Protein AF-A0A0G4KPL8-F1 (afdb_monomer_lite)

Foldseek 3Di:
DDPCVVPVVVLLVQCPDPDVVSVLVSLVVLLVVLCVQQVHDLDDDPDPRQLVQLVSSLVSSCVVVPDVSSLQSLLSLVVQCVDPDPSSVVSSVSSNSNNPNDPVSVVVSVVVNVVVVD

Sequence (118 aa):
MRAVDLLLPELERGLADDSYRIRLSSVELVGDLLFNLTGITGNAEPGEEEEEMAREAGASLREVLGEEKRNKILSALYVCRCDTANAVRSAAIGVWKALVSSPRTLKELVPTLTQLII

Structure (mmCIF, N/CA/C/O backbone):
data_AF-A0A0G4KPL8-F1
#
_entry.id   AF-A0A0G4KPL8-F1
#
loop_
_atom_site.group_PDB
_atom_site.id
_atom_site.type_symbol
_atom_site.label_atom_id
_atom_site.label_alt_id
_atom_site.label_comp_id
_atom_site.label_asym_id
_atom_site.label_entity_id
_atom_site.label_seq_id
_atom_site.pdbx_PDB_ins_code
_atom_site.Cartn_x
_atom_site.Cartn_y
_atom_site.Cartn_z
_atom_site.occupancy
_atom_site.B_iso_or_equiv
_atom_site.auth_seq_id
_atom_site.auth_comp_id
_atom_site.auth_asym_id
_atom_site.auth_atom_id
_atom_site.pdbx_PDB_model_num
ATOM 1 N N . MET A 1 1 ? -17.448 -15.020 2.533 1.00 54.34 1 MET A N 1
ATOM 2 C CA . MET A 1 1 ? -16.286 -14.768 1.655 1.00 54.34 1 MET A CA 1
ATOM 3 C C . MET A 1 1 ? -16.544 -13.448 0.957 1.00 54.34 1 MET A C 1
ATOM 5 O O . MET A 1 1 ? -17.589 -13.329 0.330 1.00 54.34 1 MET A O 1
ATOM 9 N N . ARG A 1 2 ? -15.702 -12.432 1.162 1.00 76.50 2 ARG A N 1
ATOM 10 C CA . ARG A 1 2 ? -15.911 -11.105 0.563 1.00 76.50 2 ARG A CA 1
ATOM 11 C C . ARG A 1 2 ? -15.154 -11.030 -0.760 1.00 76.50 2 ARG A C 1
ATOM 13 O O . ARG A 1 2 ? -14.098 -11.639 -0.874 1.00 76.50 2 ARG A O 1
ATOM 20 N N . ALA A 1 3 ? -15.649 -10.269 -1.737 1.00 77.00 3 ALA A N 1
ATOM 21 C CA . ALA A 1 3 ? -14.972 -10.107 -3.032 1.00 77.00 3 ALA A CA 1
ATOM 22 C C . ALA A 1 3 ? -13.512 -9.632 -2.877 1.00 77.00 3 ALA A C 1
ATOM 24 O O . ALA A 1 3 ? -12.623 -10.108 -3.578 1.00 77.00 3 ALA A O 1
ATOM 25 N N . VAL A 1 4 ? -13.250 -8.783 -1.878 1.00 83.94 4 VAL A N 1
ATOM 26 C CA . VAL A 1 4 ? -11.899 -8.332 -1.509 1.00 83.94 4 VAL A CA 1
ATOM 27 C C . VAL A 1 4 ? -10.944 -9.482 -1.175 1.00 83.94 4 VAL A C 1
ATOM 29 O O . VAL A 1 4 ? -9.768 -9.405 -1.506 1.00 83.94 4 VAL A O 1
ATOM 32 N N . ASP A 1 5 ? -11.434 -10.575 -0.581 1.00 85.06 5 ASP A N 1
ATOM 33 C CA . ASP A 1 5 ? -10.595 -11.716 -0.199 1.00 85.06 5 ASP A CA 1
ATOM 34 C C . ASP A 1 5 ? -10.076 -12.489 -1.423 1.00 85.06 5 ASP A C 1
ATOM 36 O O . ASP A 1 5 ? -9.083 -13.203 -1.311 1.00 85.06 5 ASP A O 1
ATOM 40 N N . LEU A 1 6 ? -10.738 -12.343 -2.576 1.00 86.69 6 LEU A N 1
ATOM 41 C CA . LEU A 1 6 ? -10.343 -12.953 -3.846 1.00 86.69 6 LEU A CA 1
ATOM 42 C C . LEU A 1 6 ? -9.526 -11.993 -4.716 1.00 86.69 6 LEU A C 1
ATOM 44 O O . LEU A 1 6 ? -8.597 -12.425 -5.388 1.00 86.69 6 LEU A O 1
ATOM 48 N N . LEU A 1 7 ? -9.862 -10.700 -4.702 1.00 87.62 7 LEU A N 1
ATOM 49 C CA . LEU A 1 7 ? -9.211 -9.695 -5.548 1.00 87.62 7 LEU A CA 1
ATOM 50 C C . LEU A 1 7 ? -7.853 -9.252 -5.002 1.00 87.62 7 LEU A C 1
ATOM 52 O O . LEU A 1 7 ? -6.902 -9.107 -5.768 1.00 87.62 7 LEU A O 1
ATOM 56 N N . LEU A 1 8 ? -7.752 -9.045 -3.686 1.00 88.69 8 LEU A N 1
ATOM 57 C CA . LEU A 1 8 ? -6.552 -8.476 -3.077 1.00 88.69 8 LEU A CA 1
ATOM 58 C C . LEU A 1 8 ? -5.290 -9.323 -3.334 1.00 88.69 8 LEU A C 1
ATOM 60 O O . LEU A 1 8 ? -4.281 -8.733 -3.703 1.00 88.69 8 LEU A O 1
ATOM 64 N N . PRO A 1 9 ? -5.318 -10.671 -3.250 1.00 91.56 9 PRO A N 1
ATOM 65 C CA . PRO A 1 9 ? -4.140 -11.485 -3.556 1.00 91.56 9 PRO A CA 1
ATOM 66 C C . PRO A 1 9 ? -3.633 -11.346 -4.997 1.00 91.56 9 PRO A C 1
ATOM 68 O O . PRO A 1 9 ? -2.425 -11.366 -5.222 1.00 91.56 9 PRO A O 1
ATOM 71 N N . GLU A 1 10 ? -4.529 -11.212 -5.976 1.00 91.12 10 GLU A N 1
ATOM 72 C CA . GLU A 1 10 ? -4.130 -11.059 -7.381 1.00 91.12 10 GLU A CA 1
ATOM 73 C C . GLU A 1 10 ? -3.556 -9.666 -7.647 1.00 91.12 10 GLU A C 1
ATOM 75 O O . GLU A 1 10 ? -2.536 -9.528 -8.320 1.00 91.12 10 GLU A O 1
ATOM 80 N N . LEU A 1 11 ? -4.154 -8.635 -7.048 1.00 91.81 11 LEU A N 1
ATOM 81 C CA . LEU A 1 11 ? -3.632 -7.275 -7.124 1.00 91.81 11 LEU A CA 1
ATOM 82 C C . LEU A 1 11 ? -2.262 -7.146 -6.441 1.00 91.81 11 LEU A C 1
ATOM 84 O O . LEU A 1 11 ? -1.362 -6.519 -6.991 1.00 91.81 11 LEU A O 1
ATOM 88 N N . 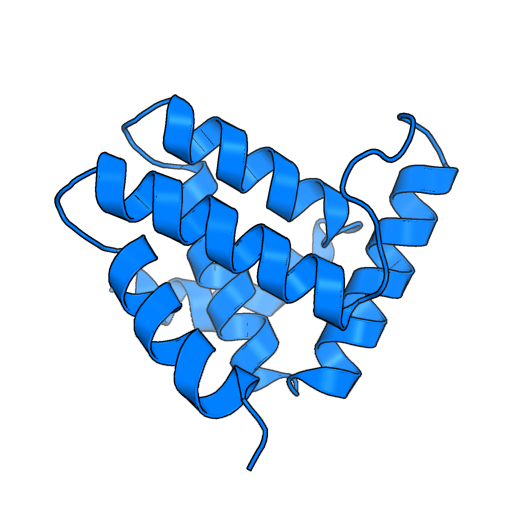GLU A 1 12 ? -2.069 -7.791 -5.286 1.00 92.75 12 GLU A N 1
ATOM 89 C CA . GLU A 1 12 ? -0.777 -7.850 -4.589 1.00 92.75 12 GLU A CA 1
ATOM 90 C C . GLU A 1 12 ? 0.326 -8.466 -5.457 1.00 92.75 12 GLU A C 1
ATOM 92 O O . GLU A 1 12 ? 1.454 -7.977 -5.442 1.00 92.75 12 GLU A O 1
ATOM 97 N N . ARG A 1 13 ? 0.018 -9.510 -6.239 1.00 93.69 13 ARG A N 1
ATOM 98 C CA . ARG A 1 13 ? 0.982 -10.095 -7.187 1.00 93.69 13 ARG A CA 1
ATOM 99 C C . ARG A 1 13 ? 1.382 -9.092 -8.262 1.00 93.69 13 ARG A C 1
ATOM 101 O O . ARG A 1 13 ? 2.565 -8.958 -8.558 1.00 93.69 13 ARG A O 1
ATOM 108 N N . GLY A 1 14 ? 0.410 -8.361 -8.802 1.00 96.12 14 GLY A 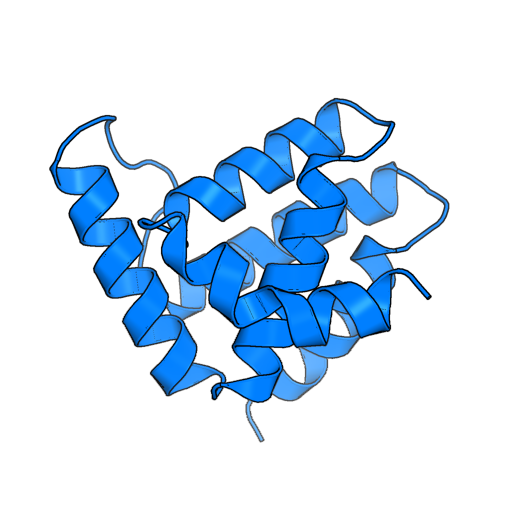N 1
ATOM 109 C CA . GLY A 1 14 ? 0.653 -7.350 -9.827 1.00 96.12 14 GLY A CA 1
ATOM 110 C C . GLY A 1 14 ? 1.524 -6.180 -9.351 1.00 96.12 14 GLY A C 1
ATOM 111 O O . GLY A 1 14 ? 2.264 -5.611 -10.152 1.00 96.12 14 GLY A O 1
ATOM 112 N N . LEU A 1 15 ? 1.523 -5.855 -8.049 1.00 96.69 15 LEU A N 1
ATOM 113 C CA . LEU A 1 15 ? 2.410 -4.831 -7.468 1.00 96.69 15 LEU A CA 1
ATOM 114 C C . LEU A 1 15 ? 3.903 -5.182 -7.579 1.00 96.69 15 LEU A C 1
ATOM 116 O O . LEU A 1 15 ? 4.733 -4.276 -7.569 1.00 96.69 15 LEU A O 1
ATOM 120 N N . ALA A 1 16 ? 4.243 -6.468 -7.687 1.00 94.25 16 ALA A N 1
ATOM 121 C CA . ALA A 1 16 ? 5.617 -6.963 -7.779 1.00 94.25 16 ALA A CA 1
ATOM 122 C C . ALA A 1 16 ? 6.002 -7.434 -9.195 1.00 94.25 16 ALA A C 1
ATOM 124 O O . ALA A 1 16 ? 7.045 -8.057 -9.369 1.00 94.25 16 ALA A O 1
ATOM 125 N N . ASP A 1 17 ? 5.172 -7.157 -10.203 1.00 97.25 17 ASP A N 1
ATOM 126 C CA . ASP A 1 17 ? 5.401 -7.605 -11.579 1.00 97.25 17 ASP A CA 1
ATOM 127 C C . ASP A 1 17 ? 6.627 -6.927 -12.222 1.00 97.25 17 ASP A C 1
ATOM 129 O O . ASP A 1 17 ? 6.903 -5.748 -11.983 1.00 97.25 17 ASP A O 1
ATOM 133 N N . ASP A 1 18 ? 7.348 -7.630 -13.097 1.00 96.38 18 ASP A N 1
ATOM 134 C CA . ASP A 1 18 ? 8.507 -7.081 -13.816 1.00 96.38 18 ASP A CA 1
ATOM 135 C C . ASP A 1 18 ? 8.128 -5.872 -14.694 1.00 96.38 18 ASP A C 1
ATOM 137 O O . ASP A 1 18 ? 8.881 -4.895 -14.825 1.00 96.38 18 ASP A O 1
ATOM 141 N N . SER A 1 19 ? 6.927 -5.895 -15.274 1.00 97.81 19 SER A N 1
ATOM 142 C CA . SER A 1 19 ? 6.389 -4.818 -16.094 1.00 97.81 19 SER A CA 1
ATOM 143 C C . SER A 1 19 ? 5.892 -3.667 -15.228 1.00 97.81 19 SER A C 1
ATOM 145 O O . SER A 1 19 ? 4.861 -3.751 -14.560 1.00 97.81 19 SER A O 1
ATOM 147 N N . TYR A 1 20 ? 6.546 -2.508 -15.344 1.00 98.12 20 TYR A N 1
ATOM 148 C CA . TYR A 1 20 ? 6.110 -1.301 -14.631 1.00 98.12 20 TYR A CA 1
ATOM 149 C C . TYR A 1 20 ? 4.670 -0.883 -14.969 1.00 98.12 20 TYR A C 1
ATOM 151 O O . TYR A 1 20 ? 4.028 -0.207 -14.172 1.00 98.12 20 TYR A O 1
ATOM 159 N N . ARG A 1 21 ? 4.156 -1.261 -16.150 1.00 98.31 21 ARG A N 1
ATOM 160 C CA . ARG A 1 21 ? 2.767 -0.977 -16.540 1.00 98.31 21 ARG A CA 1
ATOM 161 C C . ARG A 1 21 ? 1.784 -1.809 -15.725 1.00 98.31 21 ARG A C 1
ATOM 163 O O . ARG A 1 21 ? 0.769 -1.274 -15.301 1.00 98.31 21 ARG A O 1
ATOM 170 N N . ILE A 1 22 ? 2.110 -3.079 -15.475 1.00 98.12 22 ILE A N 1
ATOM 171 C CA . ILE A 1 22 ? 1.296 -3.952 -14.623 1.00 98.12 22 ILE A CA 1
ATOM 172 C C . ILE A 1 22 ? 1.363 -3.457 -13.182 1.00 98.12 2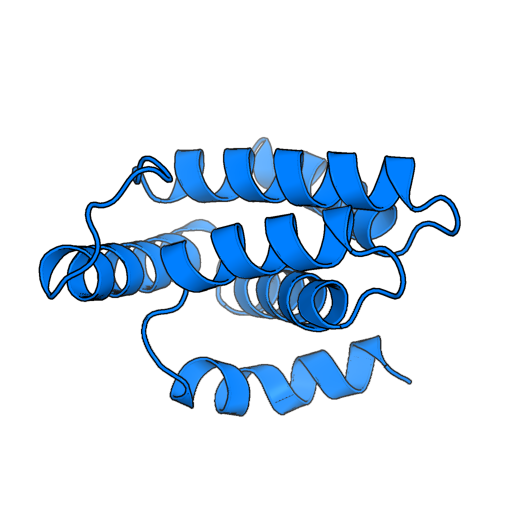2 ILE A C 1
ATOM 174 O O . ILE A 1 22 ? 0.317 -3.313 -12.554 1.00 98.12 22 ILE A O 1
ATOM 178 N N . ARG A 1 23 ? 2.553 -3.085 -12.690 1.00 98.38 23 ARG A N 1
ATOM 179 C CA . ARG A 1 23 ? 2.688 -2.474 -11.359 1.00 98.38 23 ARG A CA 1
ATOM 180 C C . ARG A 1 23 ? 1.876 -1.192 -11.221 1.00 98.38 23 ARG A C 1
ATOM 182 O O . ARG A 1 23 ? 1.171 -1.042 -10.232 1.00 98.38 23 ARG A O 1
ATOM 189 N N . LEU A 1 24 ? 1.926 -0.296 -12.211 1.00 98.56 24 LEU A N 1
ATOM 190 C CA . LEU A 1 24 ? 1.152 0.949 -12.209 1.00 98.56 24 LEU A CA 1
ATOM 191 C C . LEU A 1 24 ? -0.349 0.669 -12.118 1.00 98.56 24 LEU A C 1
ATOM 193 O O . LEU A 1 24 ? -0.988 1.131 -11.179 1.00 98.56 24 LEU A O 1
ATOM 197 N N . SER A 1 25 ? -0.883 -0.141 -13.036 1.00 98.06 25 SER A N 1
ATOM 198 C CA . SER A 1 25 ? -2.304 -0.496 -13.019 1.00 98.06 25 SER A CA 1
ATOM 199 C C . SER A 1 25 ? -2.697 -1.228 -11.737 1.00 98.06 25 SER A C 1
ATOM 201 O O . SER A 1 25 ? -3.795 -1.033 -11.232 1.00 98.06 25 SER A O 1
ATOM 203 N N . SER A 1 26 ? -1.800 -2.032 -11.165 1.00 97.88 26 SER A N 1
ATOM 204 C CA . SER A 1 26 ? -2.046 -2.701 -9.885 1.00 97.88 26 SER A CA 1
ATOM 205 C C . SER A 1 26 ? -2.097 -1.709 -8.728 1.00 97.88 26 SER A C 1
ATOM 207 O O . SER A 1 26 ? -2.991 -1.811 -7.900 1.00 97.88 26 SER A O 1
ATOM 209 N N . VAL A 1 27 ? -1.200 -0.719 -8.675 1.00 98.12 27 VAL A N 1
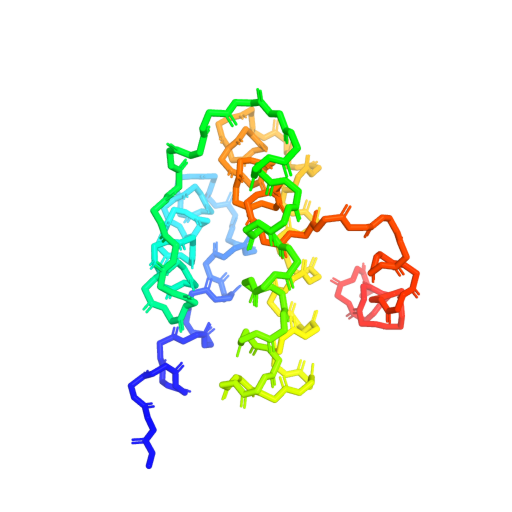ATOM 210 C CA . VAL A 1 27 ? -1.241 0.350 -7.662 1.00 98.12 27 VAL A CA 1
ATOM 211 C C . VAL A 1 27 ? -2.541 1.145 -7.763 1.00 98.12 27 VAL A C 1
ATOM 213 O O . VAL A 1 27 ? -3.162 1.405 -6.736 1.00 98.12 27 VAL A O 1
ATOM 216 N N . GLU A 1 28 ? -2.963 1.501 -8.976 1.00 96.75 28 GLU A N 1
ATOM 217 C CA . GLU A 1 28 ? -4.211 2.234 -9.223 1.00 96.75 28 GLU A CA 1
ATOM 218 C C . GLU A 1 28 ? -5.430 1.417 -8.776 1.00 96.75 28 GLU A C 1
ATOM 220 O O . GLU A 1 28 ? -6.216 1.886 -7.957 1.00 96.75 28 GLU A O 1
ATOM 225 N N . LEU A 1 29 ? -5.533 0.156 -9.207 1.00 96.06 29 LEU A N 1
ATOM 226 C CA . LEU A 1 29 ? -6.641 -0.732 -8.840 1.00 96.06 29 LEU A CA 1
ATOM 227 C C . LEU A 1 29 ? -6.671 -1.062 -7.342 1.00 96.06 29 LEU A C 1
ATOM 229 O O . LEU A 1 29 ? -7.748 -1.167 -6.753 1.00 96.06 29 LEU A O 1
ATOM 233 N N . VAL A 1 30 ? -5.505 -1.227 -6.709 1.00 96.19 30 VAL A N 1
ATOM 234 C CA . VAL A 1 30 ? -5.405 -1.356 -5.250 1.00 96.19 30 VAL A CA 1
ATOM 235 C C . VAL A 1 30 ? -5.894 -0.077 -4.587 1.00 96.19 30 VAL A C 1
ATOM 237 O O . VA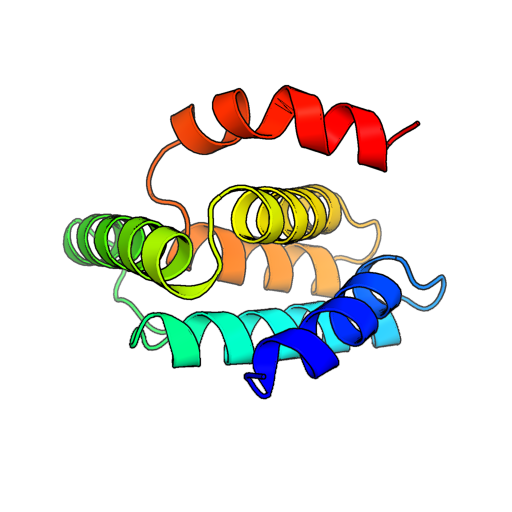L A 1 30 ? -6.699 -0.162 -3.668 1.00 96.19 30 VAL A O 1
ATOM 240 N N . GLY A 1 31 ? -5.449 1.092 -5.049 1.00 95.00 31 GLY A N 1
ATOM 241 C CA . GLY A 1 31 ? -5.906 2.385 -4.546 1.00 95.00 31 GLY A CA 1
ATOM 242 C C . GLY A 1 31 ? -7.426 2.503 -4.594 1.00 95.00 31 GLY A C 1
ATOM 243 O O . GLY A 1 31 ? -8.051 2.685 -3.552 1.00 95.00 31 GLY A O 1
ATOM 244 N N . ASP A 1 32 ? -8.017 2.281 -5.767 1.00 93.88 32 ASP A N 1
ATOM 245 C CA . ASP A 1 32 ? -9.465 2.320 -5.976 1.00 93.88 32 ASP A CA 1
ATOM 246 C C . ASP A 1 32 ? -10.203 1.347 -5.054 1.00 93.88 32 ASP A C 1
ATOM 248 O O . ASP A 1 32 ? -11.208 1.700 -4.435 1.00 93.88 32 ASP A O 1
ATOM 252 N N . LEU A 1 33 ? -9.709 0.114 -4.920 1.00 93.44 33 LEU A N 1
ATOM 253 C CA . LEU A 1 33 ? -10.300 -0.870 -4.020 1.00 93.44 33 LEU A CA 1
ATOM 254 C C . LEU A 1 33 ? -10.259 -0.389 -2.566 1.00 93.44 33 LEU A C 1
ATOM 256 O O . LEU A 1 33 ? -11.273 -0.453 -1.877 1.00 93.44 33 LEU A O 1
ATOM 260 N N . LEU A 1 34 ? -9.109 0.092 -2.091 1.00 93.75 34 LEU A N 1
ATOM 261 C CA . LEU A 1 34 ? -8.948 0.536 -0.707 1.00 93.75 34 LEU A CA 1
ATOM 262 C C . LEU A 1 34 ? -9.798 1.778 -0.419 1.00 93.75 34 LEU A C 1
ATOM 264 O O . LEU A 1 34 ? -10.450 1.815 0.619 1.00 93.75 34 LEU A O 1
ATOM 268 N N . PHE A 1 35 ? -9.866 2.733 -1.347 1.00 92.81 35 PHE A N 1
ATOM 269 C CA . PHE A 1 35 ? -10.726 3.916 -1.247 1.00 92.81 35 PHE A CA 1
ATOM 270 C C . PHE A 1 35 ? -12.207 3.547 -1.166 1.00 92.81 35 PHE A C 1
ATOM 272 O O . PHE A 1 35 ? -12.926 4.042 -0.299 1.00 92.81 35 PHE A O 1
ATOM 279 N N . ASN A 1 36 ? -12.654 2.602 -1.996 1.00 91.38 36 ASN A N 1
ATOM 280 C CA . ASN A 1 36 ? -14.023 2.092 -1.938 1.00 91.38 36 ASN A CA 1
ATOM 281 C C . ASN A 1 36 ? -14.336 1.391 -0.606 1.00 91.38 36 ASN A C 1
ATOM 283 O O . ASN A 1 36 ? -15.466 1.462 -0.130 1.00 91.38 36 ASN A O 1
ATOM 287 N N . LEU A 1 37 ? -13.359 0.711 0.005 1.00 91.06 37 LEU A N 1
ATOM 288 C CA . LEU A 1 37 ? -13.546 0.056 1.303 1.00 91.06 37 LEU A CA 1
ATOM 289 C C . LEU A 1 37 ? -13.559 1.043 2.471 1.00 91.06 37 LEU A C 1
ATOM 291 O O . LEU A 1 37 ? -14.237 0.782 3.462 1.00 91.06 37 LEU A O 1
ATOM 295 N N . THR A 1 38 ? -12.806 2.139 2.380 1.00 90.19 38 THR A N 1
ATOM 296 C CA . THR A 1 38 ? -12.722 3.142 3.448 1.00 90.19 38 THR A CA 1
ATOM 297 C C . THR A 1 38 ? -13.753 4.256 3.317 1.00 90.19 38 THR A C 1
ATOM 299 O O . THR A 1 38 ? -13.993 4.956 4.296 1.00 90.19 38 THR A O 1
ATOM 302 N N . GLY A 1 39 ? -14.383 4.405 2.149 1.00 86.00 39 GLY A N 1
ATOM 303 C CA . GLY A 1 39 ? -15.381 5.440 1.882 1.00 86.00 39 GLY A CA 1
ATOM 304 C C . GLY A 1 39 ? -14.785 6.819 1.589 1.00 86.00 39 GLY A C 1
ATOM 305 O O . GLY A 1 39 ? -15.529 7.796 1.563 1.00 86.00 39 GLY A O 1
ATOM 306 N N . ILE A 1 40 ? -13.470 6.909 1.359 1.00 83.94 40 ILE A N 1
ATOM 307 C CA . ILE A 1 40 ? -12.814 8.167 0.986 1.00 83.94 40 ILE A CA 1
ATOM 308 C C . ILE A 1 40 ? -12.751 8.310 -0.532 1.00 83.94 40 ILE A C 1
ATOM 310 O O . ILE A 1 40 ? -12.533 7.343 -1.260 1.00 83.94 40 ILE A O 1
ATOM 314 N N . THR A 1 41 ? -12.869 9.539 -1.019 1.00 69.94 41 THR A N 1
ATOM 315 C CA . THR A 1 41 ? -12.506 9.885 -2.395 1.00 69.94 41 THR A CA 1
ATOM 316 C C . THR A 1 41 ? -11.076 10.409 -2.394 1.00 69.94 41 THR A C 1
ATOM 318 O O . THR A 1 41 ? -10.781 11.322 -1.629 1.00 69.94 41 THR A O 1
ATOM 321 N N . GLY A 1 42 ? -10.192 9.888 -3.250 1.00 64.88 42 GLY A N 1
ATOM 322 C CA . GLY A 1 42 ? -8.764 10.262 -3.309 1.00 64.88 42 GLY A CA 1
ATOM 323 C C . GLY A 1 42 ? -8.439 11.721 -3.692 1.00 64.88 42 GLY A C 1
ATOM 324 O O . GLY A 1 42 ? -7.297 12.004 -4.034 1.00 64.88 42 GLY A O 1
ATOM 325 N N . ASN A 1 43 ? -9.418 12.631 -3.639 1.00 65.38 43 ASN A N 1
ATOM 326 C CA . ASN A 1 43 ? -9.324 14.061 -3.947 1.00 65.38 43 ASN A CA 1
ATOM 327 C C . ASN A 1 43 ? -9.586 14.924 -2.696 1.00 65.38 43 ASN A C 1
ATOM 329 O O . ASN A 1 43 ? -10.415 15.831 -2.726 1.00 65.38 43 ASN A O 1
ATOM 333 N N . ALA A 1 44 ? -8.925 14.618 -1.581 1.00 64.44 44 ALA A N 1
ATOM 334 C CA . ALA A 1 44 ? -8.934 15.502 -0.419 1.00 64.44 44 ALA A CA 1
ATOM 335 C C . ALA A 1 44 ? -8.176 16.806 -0.731 1.00 64.44 44 ALA A C 1
ATOM 337 O O . ALA A 1 44 ? -7.099 16.765 -1.331 1.00 64.44 44 ALA A O 1
ATOM 338 N N . GLU A 1 45 ? -8.723 17.954 -0.325 1.00 68.50 45 GLU A N 1
ATOM 339 C CA . GLU A 1 45 ? -7.988 19.224 -0.347 1.00 68.50 45 GLU A CA 1
ATOM 340 C C . GLU A 1 45 ? -6.835 19.161 0.678 1.00 68.50 45 GLU A C 1
ATOM 342 O O . GLU A 1 45 ? -7.048 18.675 1.793 1.00 68.50 45 GLU A O 1
ATOM 347 N N . PRO A 1 46 ? -5.619 19.635 0.344 1.00 68.88 46 PRO A N 1
ATOM 348 C CA . PRO A 1 46 ? -4.482 19.560 1.257 1.00 68.88 46 PRO A CA 1
ATOM 349 C C . PRO A 1 46 ? -4.725 20.378 2.531 1.00 68.88 46 PRO A C 1
ATOM 351 O O . PRO A 1 46 ? -4.929 21.591 2.462 1.00 68.88 46 PRO A O 1
ATOM 354 N N . GLY A 1 47 ? -4.643 19.745 3.702 1.00 74.50 47 GLY A N 1
ATOM 355 C CA . GLY A 1 47 ? -4.871 20.429 4.977 1.00 74.50 47 GLY A CA 1
ATOM 356 C C . GLY A 1 47 ? -5.205 19.490 6.134 1.00 74.50 47 GLY A C 1
ATOM 357 O O . GLY A 1 47 ? -5.008 18.282 6.047 1.00 74.50 47 GLY A O 1
ATOM 358 N N . GLU A 1 48 ? -5.720 20.055 7.227 1.00 73.44 48 GLU A N 1
ATOM 359 C CA . GLU A 1 48 ? -6.109 19.299 8.432 1.00 73.44 48 GLU A CA 1
ATOM 360 C C . GLU A 1 48 ? -7.209 18.260 8.136 1.00 73.44 48 GLU A C 1
ATOM 362 O O . GLU A 1 48 ? -7.191 17.162 8.692 1.00 73.44 48 GLU A O 1
ATOM 367 N N . GLU A 1 49 ? -8.100 18.557 7.184 1.00 79.94 49 GLU A N 1
ATOM 368 C CA . GLU A 1 49 ? -9.150 17.641 6.718 1.00 79.94 49 GLU A CA 1
ATOM 369 C C . GLU A 1 49 ? -8.574 16.383 6.036 1.00 79.94 49 GLU A C 1
ATOM 371 O O . GLU A 1 49 ? -9.105 15.286 6.211 1.00 79.94 49 GLU A O 1
ATOM 376 N N . GLU A 1 50 ? -7.457 16.500 5.302 1.00 82.81 50 GLU A N 1
ATOM 377 C CA . GLU A 1 50 ? -6.771 15.356 4.675 1.00 82.81 50 GLU A CA 1
ATOM 378 C C . GLU A 1 50 ? -6.210 14.397 5.733 1.00 82.81 50 GLU A C 1
ATOM 380 O O . GLU A 1 50 ? -6.340 13.177 5.608 1.00 82.81 50 GLU A O 1
ATOM 385 N N . GLU A 1 51 ? -5.611 14.934 6.800 1.00 83.25 51 GLU A N 1
ATOM 386 C CA . GLU A 1 51 ? -5.028 14.121 7.870 1.00 83.25 51 GLU A CA 1
ATOM 387 C C . GLU A 1 51 ? -6.107 13.385 8.681 1.00 83.25 51 GLU A C 1
ATOM 389 O O . GLU A 1 51 ? -5.929 12.208 9.023 1.00 83.25 51 GLU A O 1
ATOM 394 N N . GLU A 1 52 ? -7.238 14.046 8.953 1.00 86.25 52 GLU A N 1
ATOM 395 C CA . GLU A 1 52 ? -8.392 13.435 9.617 1.00 86.25 52 GLU A CA 1
ATOM 396 C C . GLU A 1 52 ? -9.001 12.319 8.758 1.00 86.25 52 GLU A C 1
ATOM 398 O O . GLU A 1 52 ? -9.112 11.183 9.231 1.00 86.25 52 GLU A O 1
ATOM 403 N N . MET A 1 53 ? -9.258 12.577 7.470 1.00 87.19 53 MET A N 1
ATOM 404 C CA . MET A 1 53 ? -9.751 11.557 6.536 1.00 87.19 53 MET A CA 1
ATOM 405 C C . MET A 1 53 ? -8.801 10.361 6.423 1.00 87.19 53 MET A C 1
ATOM 407 O O . MET A 1 53 ? -9.241 9.212 6.476 1.00 87.19 53 MET A O 1
ATOM 411 N N . ALA A 1 54 ? -7.490 10.593 6.321 1.00 88.44 54 ALA A N 1
ATOM 412 C CA . ALA A 1 54 ? -6.508 9.512 6.252 1.00 88.44 54 ALA A CA 1
ATOM 413 C C . ALA A 1 54 ? -6.452 8.694 7.553 1.00 88.44 54 ALA A C 1
ATOM 415 O O . ALA A 1 54 ? -6.236 7.477 7.531 1.00 88.44 54 ALA A O 1
ATOM 416 N N . ARG A 1 55 ? -6.674 9.330 8.710 1.00 91.12 55 ARG A N 1
ATOM 417 C CA . ARG A 1 55 ? -6.764 8.637 10.001 1.00 91.12 55 ARG A CA 1
ATOM 418 C C . ARG A 1 55 ? -8.008 7.753 10.079 1.00 91.12 55 ARG A C 1
ATOM 420 O O . ARG A 1 55 ? -7.890 6.597 10.497 1.00 91.12 55 ARG A O 1
ATOM 427 N N . GLU A 1 56 ? -9.165 8.270 9.680 1.00 91.31 56 GLU A N 1
ATOM 428 C CA . GLU A 1 56 ? -10.421 7.514 9.629 1.00 91.31 56 GLU A CA 1
ATOM 429 C C . GLU A 1 56 ? -10.334 6.355 8.635 1.00 91.31 56 GLU A C 1
ATOM 431 O O . GLU A 1 56 ? -10.657 5.214 8.977 1.00 91.31 56 GLU A O 1
ATOM 436 N N . ALA A 1 57 ? -9.783 6.604 7.446 1.00 91.19 57 ALA A N 1
ATOM 437 C CA . ALA A 1 57 ? -9.546 5.582 6.438 1.00 91.19 57 ALA A CA 1
ATOM 438 C C . ALA A 1 57 ? -8.627 4.474 6.956 1.00 91.19 57 ALA A C 1
ATOM 440 O O . ALA A 1 57 ? -8.930 3.290 6.812 1.00 91.19 57 ALA A O 1
ATOM 441 N N . GLY A 1 58 ? -7.527 4.835 7.620 1.00 90.19 58 GLY A N 1
ATOM 442 C CA . GLY A 1 58 ? -6.609 3.870 8.214 1.00 90.19 58 GLY A CA 1
ATOM 443 C C . GLY A 1 58 ? -7.262 2.991 9.289 1.00 90.19 58 GLY A C 1
ATOM 444 O O . GLY A 1 58 ? -6.889 1.816 9.422 1.00 90.19 58 GLY A O 1
ATOM 445 N N . ALA A 1 59 ? -8.217 3.531 10.053 1.00 91.31 59 ALA A N 1
ATOM 446 C CA . ALA A 1 59 ? -8.997 2.790 11.044 1.00 91.31 59 ALA A CA 1
ATOM 447 C C . ALA A 1 59 ? -10.031 1.867 10.379 1.00 91.31 59 ALA A C 1
ATOM 449 O O . ALA A 1 59 ? -10.019 0.662 10.643 1.00 91.31 59 ALA A O 1
ATOM 450 N N . SER A 1 60 ? -10.830 2.408 9.455 1.00 92.88 60 SER A N 1
ATOM 451 C CA . SER A 1 60 ? -11.818 1.668 8.661 1.00 92.88 60 SER A CA 1
ATOM 452 C C . SER A 1 60 ? -11.173 0.494 7.920 1.00 92.88 60 SER A C 1
ATOM 454 O O . SER A 1 60 ? -11.628 -0.647 8.000 1.00 92.88 60 SER A O 1
ATOM 456 N N . LEU A 1 61 ? -10.008 0.717 7.303 1.00 92.56 61 LEU A N 1
ATOM 457 C CA . LEU A 1 61 ? -9.291 -0.331 6.589 1.00 92.56 61 LEU A CA 1
ATOM 458 C C . LEU A 1 61 ? -8.869 -1.485 7.505 1.00 92.56 61 LEU A C 1
ATOM 460 O O . LEU A 1 61 ? -8.917 -2.647 7.099 1.00 92.56 61 LEU A O 1
ATOM 464 N N . ARG A 1 62 ? -8.450 -1.182 8.741 1.00 93.00 62 ARG A N 1
ATOM 465 C CA . ARG A 1 62 ? -8.069 -2.204 9.726 1.00 93.00 62 ARG A CA 1
ATOM 466 C C . ARG A 1 62 ? -9.281 -3.016 10.177 1.00 93.00 62 ARG A C 1
ATOM 468 O O . ARG A 1 62 ? -9.155 -4.228 10.321 1.00 93.00 62 ARG A O 1
ATOM 475 N N . GLU A 1 63 ? -10.424 -2.368 10.379 1.00 92.75 63 GLU A N 1
ATOM 476 C CA . GLU A 1 63 ? -11.681 -3.031 10.738 1.00 92.75 63 GLU A CA 1
ATOM 477 C C . GLU A 1 63 ? -12.171 -3.950 9.613 1.00 92.75 63 GLU A C 1
ATOM 479 O O . GLU A 1 63 ? -12.496 -5.114 9.845 1.00 92.75 63 GLU A O 1
ATOM 484 N N . VAL A 1 64 ? -12.151 -3.457 8.372 1.00 92.00 64 VAL A N 1
ATOM 485 C CA . VAL A 1 64 ? -12.612 -4.214 7.210 1.00 92.00 64 VAL A CA 1
ATOM 486 C C . VAL A 1 64 ? -11.641 -5.347 6.882 1.00 92.00 64 VAL A C 1
ATOM 488 O O . VAL A 1 64 ? -12.043 -6.508 6.847 1.00 92.00 64 VAL A O 1
ATOM 491 N N . LEU A 1 65 ? -10.363 -5.080 6.623 1.00 92.69 65 LEU A N 1
ATOM 492 C CA . LEU A 1 65 ? -9.441 -6.120 6.150 1.00 92.69 65 LEU A CA 1
ATOM 493 C C . LEU A 1 65 ? -8.932 -7.045 7.261 1.00 92.69 65 LEU A C 1
ATOM 495 O O . LEU A 1 65 ? -8.550 -8.181 6.973 1.00 92.69 65 LEU A O 1
ATOM 499 N N . GLY A 1 66 ? -8.934 -6.578 8.507 1.00 94.06 66 GLY A N 1
ATOM 500 C CA . GLY A 1 66 ? -8.139 -7.168 9.576 1.00 94.06 66 GLY A CA 1
ATOM 501 C C . GLY A 1 66 ? -6.673 -6.732 9.500 1.00 94.06 66 GLY A C 1
ATOM 502 O O . GLY A 1 66 ? -6.173 -6.283 8.467 1.00 94.06 66 GLY A O 1
ATOM 503 N N . GLU A 1 67 ? -5.970 -6.866 10.622 1.00 94.00 67 GLU A N 1
ATOM 504 C CA . GLU A 1 67 ? -4.618 -6.325 10.797 1.00 94.00 67 GLU A CA 1
ATOM 505 C C . GLU A 1 67 ? -3.586 -6.930 9.843 1.00 94.00 67 GLU A C 1
ATOM 507 O O . GLU A 1 67 ? -2.836 -6.192 9.212 1.00 94.00 67 GLU A O 1
ATOM 512 N N . GLU A 1 68 ? -3.579 -8.252 9.682 1.00 93.31 68 GLU A N 1
ATOM 513 C CA . GLU A 1 68 ? -2.589 -8.948 8.855 1.00 93.31 68 GLU A CA 1
ATOM 514 C C . GLU A 1 68 ? -2.663 -8.520 7.381 1.00 93.31 68 GLU A C 1
ATOM 516 O O . GLU A 1 68 ? -1.667 -8.081 6.805 1.00 93.31 68 GLU A O 1
ATOM 521 N N . LYS A 1 69 ? -3.861 -8.561 6.782 1.00 93.62 69 LYS A N 1
ATOM 522 C CA . LYS A 1 69 ? -4.076 -8.156 5.383 1.00 93.62 69 LYS A CA 1
ATOM 523 C C . LYS A 1 69 ? -3.790 -6.675 5.174 1.00 93.62 69 LYS A C 1
ATOM 525 O O . LYS A 1 69 ? -3.130 -6.310 4.207 1.00 93.62 69 LYS A O 1
ATOM 530 N N . ARG A 1 70 ? -4.250 -5.824 6.098 1.00 95.00 70 ARG A N 1
ATOM 531 C CA . ARG A 1 70 ? -3.988 -4.381 6.072 1.00 95.00 70 ARG A CA 1
ATOM 532 C C . ARG A 1 70 ? -2.491 -4.088 6.128 1.00 95.00 70 ARG A C 1
ATOM 534 O O . ARG A 1 70 ? -2.002 -3.267 5.357 1.00 95.00 70 ARG A O 1
ATOM 541 N N . ASN A 1 71 ? -1.753 -4.780 6.990 1.00 95.69 71 ASN A N 1
ATOM 542 C CA . ASN A 1 71 ? -0.312 -4.596 7.096 1.00 95.69 71 ASN A CA 1
ATOM 543 C C . ASN A 1 71 ? 0.411 -5.075 5.836 1.00 95.69 71 ASN A C 1
ATOM 545 O O . ASN A 1 71 ? 1.310 -4.384 5.358 1.00 95.69 71 ASN A O 1
ATOM 549 N N . LYS A 1 72 ? -0.008 -6.202 5.256 1.00 95.00 72 LYS A N 1
ATOM 550 C CA . LYS A 1 72 ? 0.565 -6.727 4.014 1.00 95.00 72 LYS A CA 1
ATOM 551 C C . LYS A 1 72 ? 0.391 -5.759 2.843 1.00 95.00 72 LYS A C 1
ATOM 553 O O . LYS A 1 72 ? 1.390 -5.367 2.240 1.00 95.00 72 LYS A O 1
ATOM 558 N N . ILE A 1 73 ? -0.838 -5.312 2.571 1.00 95.75 73 ILE A N 1
ATOM 559 C CA . ILE A 1 73 ? -1.104 -4.429 1.427 1.00 95.75 73 ILE A CA 1
ATOM 560 C C . ILE A 1 73 ? -0.453 -3.052 1.592 1.00 95.75 73 ILE A C 1
ATOM 562 O O . ILE A 1 73 ? 0.145 -2.541 0.647 1.00 95.75 73 ILE A O 1
ATOM 566 N N . LEU A 1 74 ? -0.491 -2.464 2.796 1.00 95.94 74 LEU A N 1
ATOM 567 C CA . LEU A 1 74 ? 0.181 -1.186 3.049 1.00 95.94 74 LEU A CA 1
ATOM 568 C C . LEU A 1 74 ? 1.703 -1.323 2.931 1.00 95.94 74 LEU A C 1
ATOM 570 O O . LEU A 1 74 ? 2.354 -0.416 2.422 1.00 95.94 74 LEU A O 1
ATOM 574 N N . SER A 1 75 ? 2.278 -2.455 3.344 1.00 96.38 75 SER A N 1
ATOM 575 C CA . SER A 1 75 ? 3.712 -2.714 3.166 1.00 96.38 75 SER A CA 1
ATOM 576 C C . SER A 1 75 ? 4.085 -2.831 1.687 1.00 96.38 75 SER A C 1
ATOM 578 O O . SER A 1 75 ? 5.065 -2.223 1.263 1.00 96.38 75 SER A O 1
ATOM 580 N N . ALA A 1 76 ? 3.281 -3.534 0.883 1.00 96.06 76 ALA A N 1
ATOM 581 C CA . ALA A 1 76 ? 3.487 -3.624 -0.562 1.00 96.06 76 ALA A CA 1
ATOM 582 C C . ALA A 1 76 ? 3.408 -2.240 -1.235 1.00 96.06 76 ALA A C 1
ATOM 584 O O . ALA A 1 76 ? 4.323 -1.850 -1.959 1.00 96.06 76 ALA A O 1
ATOM 585 N N . LEU A 1 77 ? 2.383 -1.440 -0.911 1.00 96.69 77 LEU A N 1
ATOM 586 C CA . LEU A 1 77 ? 2.263 -0.055 -1.384 1.00 96.69 77 LEU A CA 1
ATOM 587 C C . LEU A 1 77 ? 3.450 0.813 -0.956 1.00 96.69 77 LEU A C 1
ATOM 589 O O . LEU A 1 77 ? 3.927 1.637 -1.736 1.00 96.69 77 LEU A O 1
ATOM 593 N N . TYR A 1 78 ? 3.951 0.630 0.269 1.00 96.31 78 TYR A N 1
ATOM 594 C CA . TYR A 1 78 ? 5.122 1.354 0.749 1.00 96.31 78 TYR A CA 1
ATOM 595 C C . TYR A 1 78 ? 6.362 1.052 -0.099 1.00 96.31 78 TYR A C 1
ATOM 597 O O . TYR A 1 78 ? 7.081 1.980 -0.464 1.00 96.31 78 TYR A O 1
ATOM 605 N N . VAL A 1 79 ? 6.585 -0.213 -0.469 1.00 96.25 79 VAL A N 1
ATOM 606 C CA . VAL A 1 79 ? 7.674 -0.600 -1.381 1.00 96.25 79 VAL A CA 1
ATOM 607 C C . VAL A 1 79 ? 7.499 0.063 -2.753 1.00 96.25 79 VAL A C 1
ATOM 609 O O . VAL A 1 79 ? 8.460 0.630 -3.274 1.00 96.25 79 VAL A O 1
ATOM 612 N N . CYS A 1 80 ? 6.279 0.109 -3.301 1.00 97.50 80 CYS A N 1
ATOM 613 C CA . CYS A 1 80 ? 5.992 0.777 -4.580 1.00 97.50 80 CYS A CA 1
ATOM 614 C C . CYS A 1 80 ? 6.291 2.289 -4.572 1.00 97.50 80 CYS A C 1
ATOM 616 O O . CYS A 1 80 ? 6.556 2.875 -5.620 1.00 97.50 80 CYS A O 1
ATOM 618 N N . ARG A 1 81 ? 6.337 2.954 -3.409 1.00 96.75 81 ARG A N 1
ATOM 619 C CA . ARG A 1 81 ? 6.791 4.361 -3.323 1.00 96.75 81 ARG A CA 1
ATOM 620 C C . ARG A 1 81 ? 8.267 4.532 -3.688 1.00 96.75 81 ARG A C 1
ATOM 622 O O . ARG A 1 81 ? 8.696 5.643 -3.998 1.00 96.75 81 ARG A O 1
ATOM 629 N N . CYS A 1 82 ? 9.038 3.451 -3.655 1.00 95.25 82 CYS A N 1
ATOM 630 C CA . CYS A 1 82 ? 10.445 3.407 -4.031 1.00 95.25 82 CYS A CA 1
ATOM 631 C C . CYS A 1 82 ? 10.669 2.830 -5.440 1.00 95.25 82 CYS A C 1
ATOM 633 O O . CYS A 1 82 ? 11.817 2.584 -5.804 1.00 95.25 82 CYS A O 1
ATOM 635 N N . ASP A 1 83 ? 9.613 2.637 -6.241 1.00 98.00 83 ASP A N 1
ATOM 636 C CA . ASP A 1 83 ? 9.700 2.032 -7.576 1.00 98.00 83 ASP A CA 1
ATOM 637 C C . ASP A 1 83 ? 10.692 2.760 -8.501 1.00 98.00 83 ASP A C 1
ATOM 639 O O . ASP A 1 83 ? 10.902 3.971 -8.405 1.00 98.00 83 ASP A O 1
ATOM 643 N N . THR A 1 84 ? 11.310 2.039 -9.434 1.00 97.12 84 THR A N 1
ATOM 644 C CA . THR A 1 84 ? 12.218 2.629 -10.426 1.00 97.12 84 THR A CA 1
ATOM 645 C C . THR A 1 84 ? 11.474 3.498 -11.443 1.00 97.12 84 THR A C 1
ATOM 647 O O . THR A 1 84 ? 12.007 4.519 -11.883 1.00 97.12 84 THR A O 1
ATOM 650 N N . ALA A 1 85 ? 10.229 3.154 -11.776 1.00 98.38 85 ALA A N 1
ATOM 651 C CA . ALA A 1 85 ? 9.368 3.922 -12.660 1.00 98.38 85 ALA A CA 1
ATOM 652 C C . ALA A 1 85 ? 8.654 5.048 -11.899 1.00 98.38 85 ALA A C 1
ATOM 654 O O . ALA A 1 85 ? 7.886 4.823 -10.963 1.00 98.38 85 ALA A O 1
ATOM 655 N N . ASN A 1 86 ? 8.841 6.287 -12.363 1.00 98.31 86 ASN A N 1
ATOM 656 C CA . ASN A 1 86 ? 8.252 7.469 -11.725 1.00 98.31 86 ASN A CA 1
ATOM 657 C C . ASN A 1 86 ? 6.723 7.419 -11.636 1.00 98.31 86 ASN A C 1
ATOM 659 O O . ASN A 1 86 ? 6.175 7.859 -10.634 1.00 98.31 86 ASN A O 1
ATOM 663 N N . ALA A 1 87 ? 6.041 6.875 -12.649 1.00 98.31 87 ALA A N 1
ATOM 664 C CA . ALA A 1 87 ? 4.582 6.781 -12.646 1.00 98.31 87 ALA A CA 1
ATOM 665 C C . ALA A 1 87 ? 4.066 5.914 -11.485 1.00 98.31 87 ALA A C 1
ATOM 667 O O . ALA A 1 87 ? 3.181 6.343 -10.750 1.00 98.31 87 ALA A O 1
ATOM 668 N N . VAL A 1 88 ? 4.679 4.743 -11.271 1.00 98.62 88 VAL A N 1
ATOM 669 C CA . VAL A 1 88 ? 4.320 3.826 -10.177 1.00 98.62 88 VAL A CA 1
ATOM 670 C C . VAL A 1 88 ? 4.581 4.491 -8.828 1.00 98.62 88 VAL A C 1
ATOM 672 O O . VAL A 1 88 ? 3.702 4.519 -7.969 1.00 98.62 88 VAL A O 1
ATOM 675 N N . ARG A 1 89 ? 5.760 5.109 -8.672 1.00 98.56 89 ARG A N 1
ATOM 676 C CA . ARG A 1 89 ? 6.128 5.850 -7.460 1.00 98.56 89 ARG A CA 1
ATOM 677 C C . ARG A 1 89 ? 5.119 6.954 -7.136 1.00 98.56 89 ARG A C 1
ATOM 679 O O . ARG A 1 89 ? 4.680 7.047 -5.992 1.00 98.56 89 ARG A O 1
ATOM 686 N N . SER A 1 90 ? 4.746 7.778 -8.112 1.00 98.06 90 SER A N 1
ATOM 687 C CA . SER A 1 90 ? 3.791 8.872 -7.904 1.00 98.06 90 SER A CA 1
ATOM 688 C C . SER A 1 90 ? 2.408 8.359 -7.501 1.00 98.06 90 SER A C 1
ATOM 690 O O . SER A 1 90 ? 1.848 8.859 -6.525 1.00 98.06 90 SER A O 1
ATOM 692 N N . ALA A 1 91 ? 1.892 7.334 -8.188 1.00 97.81 91 ALA A N 1
ATOM 693 C CA . ALA A 1 91 ? 0.607 6.721 -7.855 1.00 97.81 91 ALA A CA 1
ATOM 694 C C . ALA A 1 91 ? 0.615 6.134 -6.431 1.00 97.81 91 ALA A C 1
ATOM 696 O O . ALA A 1 91 ? -0.269 6.427 -5.627 1.00 97.81 91 ALA A O 1
ATOM 697 N N . ALA A 1 92 ? 1.667 5.393 -6.073 1.00 97.88 92 ALA A N 1
ATOM 698 C CA . ALA A 1 92 ? 1.795 4.775 -4.755 1.00 97.88 92 ALA A CA 1
ATOM 699 C C . ALA A 1 92 ? 1.909 5.814 -3.629 1.00 97.88 92 ALA A C 1
ATOM 701 O O . ALA A 1 92 ? 1.360 5.615 -2.546 1.00 97.88 92 ALA A O 1
ATOM 702 N N . ILE A 1 93 ? 2.594 6.940 -3.868 1.00 96.44 93 ILE A N 1
ATOM 703 C CA . ILE A 1 93 ? 2.658 8.053 -2.910 1.00 96.44 93 ILE A CA 1
ATOM 704 C C . ILE A 1 93 ? 1.270 8.663 -2.690 1.00 96.44 93 ILE A C 1
ATOM 706 O O . ILE A 1 93 ? 0.930 8.949 -1.543 1.00 96.44 93 ILE A O 1
ATOM 710 N N . GLY A 1 94 ? 0.484 8.852 -3.755 1.00 94.12 94 GLY A N 1
ATOM 711 C CA . GLY A 1 94 ? -0.882 9.372 -3.659 1.00 94.12 94 GLY A CA 1
ATOM 712 C C .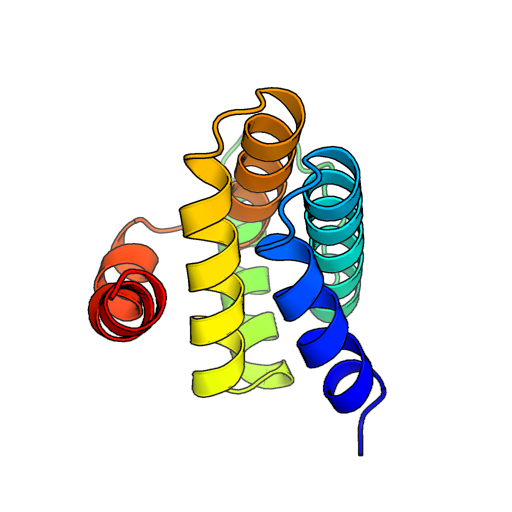 GLY A 1 94 ? -1.773 8.474 -2.803 1.00 94.12 94 GLY A C 1
ATOM 713 O O . GLY A 1 94 ? -2.322 8.925 -1.800 1.00 94.12 94 GLY A O 1
ATOM 714 N N . VAL A 1 95 ? -1.820 7.177 -3.129 1.00 95.19 95 VAL A N 1
ATOM 715 C CA . VAL A 1 95 ? -2.584 6.181 -2.357 1.00 95.19 95 VAL A CA 1
ATOM 716 C C . VAL A 1 95 ? -2.124 6.130 -0.900 1.00 95.19 95 VAL A C 1
ATOM 718 O O . VAL A 1 95 ? -2.944 6.104 0.014 1.00 95.19 95 VAL A O 1
ATOM 721 N N . TRP A 1 96 ? -0.810 6.161 -0.661 1.00 95.31 96 TRP A N 1
ATOM 722 C CA . TRP A 1 96 ? -0.261 6.137 0.692 1.00 95.31 96 TRP A CA 1
ATOM 723 C C . TRP A 1 96 ? -0.711 7.335 1.530 1.00 95.31 96 TRP A C 1
ATOM 725 O O . TRP A 1 96 ? -1.125 7.145 2.669 1.00 95.31 96 TRP A O 1
ATOM 735 N N . LYS A 1 97 ? -0.625 8.556 0.991 1.00 92.25 97 LYS A N 1
ATOM 736 C CA . LYS A 1 97 ? -1.011 9.775 1.720 1.00 92.25 97 LYS A CA 1
ATOM 737 C C . LYS A 1 97 ? -2.486 9.761 2.110 1.00 92.25 97 LYS A C 1
ATOM 739 O O . LYS A 1 97 ? -2.804 10.056 3.253 1.00 92.25 97 LYS A O 1
ATOM 744 N N . ALA A 1 98 ? -3.348 9.319 1.198 1.00 91.00 98 ALA A N 1
ATOM 745 C CA . ALA A 1 98 ? -4.783 9.235 1.438 1.00 91.00 98 ALA A CA 1
ATOM 746 C C . ALA A 1 98 ? -5.174 8.195 2.507 1.00 91.00 98 ALA A C 1
ATOM 748 O O . ALA A 1 98 ? -6.240 8.301 3.103 1.00 91.00 98 ALA A O 1
ATOM 749 N N . LEU A 1 99 ? -4.341 7.178 2.758 1.00 92.25 99 LEU A N 1
ATOM 750 C CA . LEU A 1 99 ? -4.661 6.078 3.682 1.00 92.25 99 LEU A CA 1
ATOM 751 C C . LEU A 1 99 ? -3.854 6.091 4.984 1.00 92.25 99 LEU A C 1
ATOM 753 O O . LEU A 1 99 ? -4.202 5.379 5.928 1.00 92.25 99 LEU A O 1
ATOM 757 N N . VAL A 1 100 ? -2.741 6.826 5.032 1.00 92.88 100 VAL A N 1
ATOM 758 C CA . VAL A 1 100 ? -1.796 6.789 6.150 1.00 92.88 100 VAL A CA 1
ATOM 759 C C . VAL A 1 100 ? -1.470 8.200 6.615 1.00 92.88 100 VAL A C 1
ATOM 761 O O . VAL A 1 100 ? -0.598 8.869 6.065 1.00 92.88 100 VAL A O 1
ATOM 764 N N . SER A 1 101 ? -2.107 8.601 7.713 1.00 89.81 101 SER A N 1
ATOM 765 C CA . SER A 1 101 ? -1.897 9.906 8.348 1.00 89.81 101 SER A CA 1
ATOM 766 C C . SER A 1 101 ? -0.623 9.997 9.194 1.00 89.81 101 SER A C 1
ATOM 768 O O . SER A 1 101 ? -0.097 11.085 9.395 1.00 89.81 101 SER A O 1
ATOM 770 N N . SER A 1 102 ? -0.079 8.876 9.693 1.00 88.44 102 SER A N 1
ATOM 771 C CA . SER A 1 102 ? 1.026 8.905 10.665 1.00 88.44 102 SER A CA 1
ATOM 772 C C . SER A 1 102 ? 2.269 8.116 10.235 1.00 88.44 102 SER A C 1
ATOM 774 O O . SER A 1 102 ? 2.165 6.942 9.867 1.00 88.44 102 SER A O 1
ATOM 776 N N . PRO A 1 103 ? 3.491 8.661 10.425 1.00 87.19 103 PRO A N 1
ATOM 777 C CA . PRO A 1 103 ? 4.730 7.901 10.248 1.00 87.19 103 PRO A CA 1
ATOM 778 C C . PRO A 1 103 ? 4.874 6.748 11.255 1.00 87.19 103 PRO A C 1
ATOM 780 O O . PRO A 1 103 ? 5.702 5.858 11.058 1.00 87.19 103 PRO A O 1
ATOM 783 N N . ARG A 1 104 ? 4.075 6.724 12.334 1.00 91.38 104 ARG A N 1
ATOM 784 C CA . ARG A 1 104 ? 4.030 5.598 13.278 1.00 91.38 104 ARG A CA 1
ATOM 785 C C . ARG A 1 104 ? 3.580 4.307 12.598 1.00 91.38 104 ARG A C 1
ATOM 787 O O . ARG A 1 104 ? 4.142 3.260 12.904 1.00 91.38 104 ARG A O 1
ATOM 794 N N . THR A 1 105 ? 2.660 4.393 11.638 1.00 93.00 105 THR A N 1
ATOM 795 C CA . THR A 1 105 ? 2.191 3.232 10.876 1.00 93.00 105 THR A CA 1
ATOM 796 C C . THR A 1 105 ? 3.350 2.531 10.181 1.00 93.00 105 THR A C 1
ATOM 798 O O . THR A 1 105 ? 3.450 1.316 10.254 1.00 93.00 105 THR A O 1
ATOM 801 N N . LEU A 1 106 ? 4.311 3.267 9.616 1.00 92.56 106 LEU A N 1
ATOM 802 C CA . LEU A 1 106 ? 5.491 2.643 9.013 1.00 92.56 106 LEU A CA 1
ATOM 803 C C . LEU A 1 106 ? 6.288 1.794 10.018 1.00 92.56 106 LEU A C 1
ATOM 805 O O . LEU A 1 106 ? 6.737 0.707 9.669 1.00 92.56 106 LEU A O 1
ATOM 809 N N . LYS A 1 107 ? 6.438 2.256 11.268 1.00 93.81 107 LYS A N 1
ATOM 810 C CA . LYS A 1 107 ? 7.134 1.494 12.321 1.00 93.81 107 LYS A CA 1
ATOM 811 C C . LYS A 1 107 ? 6.414 0.184 12.642 1.00 93.81 107 LYS A C 1
ATOM 813 O O . LYS A 1 107 ? 7.070 -0.826 12.866 1.00 93.81 107 LYS A O 1
ATOM 818 N N . GLU A 1 108 ? 5.085 0.203 12.638 1.00 93.62 108 GLU A N 1
ATOM 819 C CA . GLU A 1 108 ? 4.244 -0.983 12.854 1.00 93.62 108 GLU A CA 1
ATOM 820 C C . GLU A 1 108 ? 4.372 -1.987 11.699 1.00 93.62 108 GLU A C 1
ATOM 822 O O . GLU A 1 108 ? 4.327 -3.193 11.923 1.00 93.62 108 GLU A O 1
ATOM 827 N N . LEU A 1 109 ? 4.602 -1.500 10.476 1.00 95.44 109 LEU A N 1
ATOM 828 C CA . LEU A 1 109 ? 4.758 -2.331 9.281 1.00 95.44 109 LEU A CA 1
ATOM 829 C C . LEU A 1 109 ? 6.151 -2.961 9.129 1.00 95.44 109 LEU A C 1
ATOM 831 O O . LEU A 1 109 ? 6.299 -3.878 8.325 1.00 95.44 109 LEU A O 1
ATOM 835 N N . VAL A 1 110 ? 7.169 -2.529 9.887 1.00 94.38 110 VAL A N 1
ATOM 836 C CA . VAL A 1 110 ? 8.563 -3.014 9.754 1.00 94.38 110 VAL A CA 1
ATOM 837 C C . VAL A 1 110 ? 8.687 -4.547 9.718 1.00 94.38 110 VAL A C 1
ATOM 839 O O . VAL A 1 110 ? 9.389 -5.045 8.832 1.00 94.38 110 VAL A O 1
ATOM 842 N N . PRO A 1 111 ? 8.015 -5.328 10.592 1.00 94.62 111 PRO A N 1
ATOM 843 C CA . PRO A 1 111 ? 8.098 -6.788 10.536 1.00 94.62 111 PRO A CA 1
ATOM 844 C C . PRO A 1 111 ? 7.577 -7.361 9.212 1.00 94.62 111 PRO A C 1
ATOM 846 O O . PRO A 1 111 ? 8.173 -8.284 8.667 1.00 94.62 111 PRO A O 1
ATOM 849 N N . THR A 1 112 ? 6.501 -6.783 8.670 1.00 95.25 112 THR A N 1
ATOM 850 C CA . THR A 1 112 ? 5.903 -7.216 7.396 1.00 95.25 112 THR A CA 1
ATOM 851 C C . THR A 1 112 ? 6.763 -6.782 6.208 1.00 95.25 112 THR A C 1
ATOM 853 O O . THR A 1 112 ? 7.022 -7.574 5.310 1.00 95.25 112 THR A O 1
ATOM 856 N N . LEU A 1 113 ? 7.282 -5.550 6.229 1.00 92.31 113 LEU A N 1
ATOM 857 C CA . LEU A 1 113 ? 8.203 -5.039 5.211 1.00 92.31 113 LEU A CA 1
ATOM 858 C C . LEU A 1 113 ? 9.460 -5.900 5.090 1.00 92.31 113 LEU A C 1
ATOM 860 O O . LEU A 1 113 ? 9.889 -6.209 3.985 1.00 92.31 113 LEU A O 1
ATOM 864 N N . THR A 1 114 ? 10.022 -6.323 6.222 1.00 90.50 114 THR A N 1
ATOM 865 C CA . THR A 1 114 ? 11.213 -7.182 6.240 1.00 90.50 114 THR A CA 1
ATOM 866 C C . THR A 1 114 ? 10.952 -8.519 5.544 1.00 90.50 114 THR A C 1
ATOM 868 O O . THR A 1 114 ? 11.819 -9.010 4.837 1.00 90.50 114 THR A O 1
ATOM 871 N N . GLN A 1 115 ? 9.750 -9.083 5.679 1.00 89.44 115 GLN A N 1
ATOM 872 C CA . GLN A 1 115 ? 9.374 -10.334 5.010 1.00 89.44 115 GLN A CA 1
ATOM 873 C C . GLN A 1 115 ? 9.140 -10.183 3.501 1.00 89.44 115 GLN A C 1
ATOM 875 O O . GLN A 1 115 ? 9.194 -11.178 2.792 1.00 89.44 115 GLN A O 1
ATOM 880 N N . LEU A 1 116 ? 8.843 -8.974 3.015 1.00 83.44 116 LEU A N 1
ATOM 881 C CA . LEU A 1 116 ? 8.601 -8.713 1.590 1.00 83.44 116 LEU A CA 1
ATOM 882 C C . LEU A 1 116 ? 9.879 -8.389 0.807 1.00 83.44 116 LEU A C 1
ATOM 884 O O . LEU A 1 116 ? 9.881 -8.492 -0.415 1.00 83.44 116 LEU A O 1
ATOM 888 N N . ILE A 1 117 ? 10.929 -7.929 1.491 1.00 77.44 117 ILE A N 1
ATOM 889 C CA . ILE A 1 117 ? 12.186 -7.470 0.874 1.00 77.44 117 ILE A CA 1
ATOM 890 C C . ILE A 1 117 ? 13.249 -8.584 0.838 1.00 77.44 117 ILE A C 1
ATOM 892 O O . ILE A 1 117 ? 14.198 -8.493 0.059 1.00 77.44 117 ILE A O 1
ATOM 896 N N . ILE A 1 118 ? 13.104 -9.606 1.685 1.00 56.72 118 ILE A N 1
ATOM 897 C CA . ILE A 1 118 ? 13.991 -10.777 1.764 1.00 56.72 118 ILE A CA 1
ATOM 898 C C . ILE A 1 118 ? 13.481 -11.867 0.826 1.00 56.72 118 ILE A C 1
ATOM 900 O O . ILE A 1 118 ? 14.327 -12.439 0.103 1.00 56.72 118 ILE A O 1
#

InterPro domains:
  IPR011989 Armadillo-like helical [G3DSA:1.25.10.10] (2-118)
  IPR016024 Armadillo-type fold [SSF48371] (6-117)

Radius of gyration: 13.29 Å; chains: 1; bounding box: 30×35×30 Å

Organism: Verticillium longisporum (NCBI:txid100787)

Secondary structure (DSSP, 8-state):
--HHHHHHHHHHHHTT-SSHHHHHHHHHHHHHHHHHHHT--S-PPSSHHHHHHHHHHHHHHHHHH-HHHHHHHHHHHHHHTT-SSHHHHHHHHHHHHHH---HHHHHHHHHHHHHHH-

pLDDT: mean 90.57, std 8.98, range [54.34, 98.62]